Protein AF-A0A076FCC7-F1 (afdb_monomer_lite)

Sequence (160 aa):
MTMAKEKFNGQGNETRADSRGNSRGGQGNDRRNPVRDRVQQKIDLLQKHPNAQVFVKNSRVGDQLFRAIKIIDAADTNIRDEWGFNVTETQMKKWNDDIQKLIELAEKVRDAGIELVANSKDVRDVEVMALKKEVSDFLDKKAEKETAKESSVADKKSSK

Secondary structure (DSSP, 8-state):
---------------------------------HHHHHHHHHHHHHHH-TTPPP----SSSHHHHHHHHHHHHHHHHHHHHTBTTTB-HHHHHHHHHHHHHHHHHHHHHHHHHHHHHHHHS-GGG---HHHHHHHHHHHHHHHHHHHHHHHHHHHHHTT-

Structure (mmCIF, N/CA/C/O backbone):
data_AF-A0A076FCC7-F1
#
_entry.id   AF-A0A076FCC7-F1
#
loop_
_atom_site.group_PDB
_atom_site.id
_atom_site.type_symbol
_atom_site.label_atom_id
_atom_site.label_alt_id
_atom_site.label_comp_id
_atom_site.label_asym_id
_atom_site.label_entity_id
_atom_site.label_seq_id
_atom_site.pdbx_PDB_ins_code
_atom_site.Cartn_x
_atom_site.Cartn_y
_atom_site.Cartn_z
_atom_site.occupancy
_atom_site.B_iso_or_equiv
_atom_site.auth_seq_id
_atom_site.auth_comp_id
_atom_site.auth_asym_id
_atom_site.auth_atom_id
_atom_site.pdbx_PDB_model_num
ATOM 1 N N . MET A 1 1 ? -21.447 -40.021 28.902 1.00 34.44 1 MET A N 1
ATOM 2 C CA . MET A 1 1 ? -21.057 -40.972 27.841 1.00 34.44 1 MET A CA 1
ATOM 3 C C . MET A 1 1 ? -22.203 -41.069 26.838 1.00 34.44 1 MET A C 1
ATOM 5 O O . MET A 1 1 ? -23.309 -41.354 27.267 1.00 34.44 1 MET A O 1
ATOM 9 N N . THR A 1 2 ? -21.921 -40.709 25.574 1.00 35.31 2 THR A N 1
ATOM 10 C CA . THR A 1 2 ? -22.407 -41.315 24.300 1.00 35.31 2 THR A CA 1
ATOM 11 C C . THR A 1 2 ? -23.902 -41.698 24.193 1.00 35.31 2 THR A C 1
ATOM 13 O O . THR A 1 2 ? -24.346 -42.630 24.843 1.00 35.31 2 THR A O 1
ATOM 16 N N . MET A 1 3 ? -24.730 -40.930 23.462 1.00 34.34 3 MET A N 1
ATOM 17 C CA . MET A 1 3 ? -25.018 -40.968 21.997 1.00 34.34 3 MET A CA 1
ATOM 18 C C . MET A 1 3 ? -26.028 -42.043 21.556 1.00 34.34 3 MET A C 1
ATOM 20 O O . MET A 1 3 ? -25.732 -43.223 21.691 1.00 34.34 3 MET A O 1
ATOM 24 N N . ALA A 1 4 ? -27.119 -41.623 20.891 1.00 40.06 4 ALA A N 1
ATOM 25 C CA . ALA A 1 4 ? -27.555 -42.059 19.543 1.00 40.06 4 ALA A CA 1
ATOM 26 C C . ALA A 1 4 ? -29.005 -41.587 19.267 1.00 40.06 4 ALA A C 1
ATOM 28 O O . ALA A 1 4 ? -29.920 -41.949 19.991 1.00 40.06 4 ALA A O 1
ATOM 29 N N . LYS A 1 5 ? -29.195 -40.642 18.333 1.00 40.66 5 LYS A N 1
ATOM 30 C CA . LYS A 1 5 ? -29.635 -40.825 16.926 1.00 40.66 5 LYS A CA 1
ATOM 31 C C . LYS A 1 5 ? -31.159 -40.908 16.753 1.00 40.66 5 LYS A C 1
ATOM 33 O O . LYS A 1 5 ? -31.726 -41.991 16.812 1.00 40.66 5 LYS A O 1
ATOM 38 N N . GLU A 1 6 ? -31.761 -39.797 16.334 1.00 39.22 6 GLU A N 1
ATOM 39 C CA . GLU A 1 6 ? -33.016 -39.812 15.576 1.00 39.22 6 GLU A CA 1
ATOM 40 C C . GLU A 1 6 ? -32.767 -39.331 14.143 1.00 39.22 6 GLU A C 1
ATOM 42 O O . GLU A 1 6 ? -32.093 -38.331 13.893 1.00 39.22 6 GLU A O 1
ATOM 47 N N . LYS A 1 7 ? -33.258 -40.134 13.196 1.00 38.00 7 LYS A N 1
ATOM 48 C CA . LYS A 1 7 ? -33.198 -39.923 11.751 1.00 38.00 7 LYS A CA 1
ATOM 49 C C . LYS A 1 7 ? -34.389 -39.055 11.350 1.00 38.00 7 LYS A C 1
ATOM 51 O O . LYS A 1 7 ? -35.526 -39.477 11.535 1.00 38.00 7 LYS A O 1
ATOM 56 N N . PHE A 1 8 ? -34.138 -37.889 10.765 1.00 33.28 8 PHE A N 1
ATOM 57 C CA . PHE A 1 8 ? -35.195 -37.065 10.187 1.00 33.28 8 PHE A CA 1
ATOM 58 C C . PHE A 1 8 ? -35.480 -37.532 8.754 1.00 33.28 8 PHE A C 1
ATOM 60 O O . PHE A 1 8 ? -34.618 -37.459 7.878 1.00 33.28 8 PHE A O 1
ATOM 67 N N . ASN A 1 9 ? -36.682 -38.067 8.555 1.00 40.50 9 ASN A N 1
ATOM 68 C CA . ASN A 1 9 ? -37.219 -38.546 7.289 1.00 40.50 9 ASN A CA 1
ATOM 69 C C . ASN A 1 9 ? -38.205 -37.481 6.784 1.00 40.50 9 ASN A C 1
ATOM 71 O O . ASN A 1 9 ? -39.202 -37.215 7.449 1.00 40.50 9 ASN A O 1
ATOM 75 N N . GLY A 1 10 ? -37.920 -36.848 5.647 1.00 36.34 10 GLY A N 1
ATOM 76 C CA . GLY A 1 10 ? -38.737 -35.760 5.104 1.00 36.34 10 GLY A CA 1
ATOM 77 C C . GLY A 1 10 ? -38.747 -35.768 3.581 1.00 36.34 10 GLY A C 1
ATOM 78 O O . GLY A 1 10 ? -38.179 -34.883 2.951 1.00 36.34 10 GLY A O 1
ATOM 79 N N . GLN A 1 11 ? -39.368 -36.792 2.996 1.00 38.12 11 GLN A N 1
ATOM 80 C CA . GLN A 1 11 ? -39.869 -36.758 1.622 1.00 38.12 11 GLN A CA 1
ATOM 81 C C . GLN A 1 11 ? -41.343 -36.341 1.654 1.00 38.12 11 GLN A C 1
ATOM 83 O O . GLN A 1 11 ? -42.109 -36.860 2.461 1.00 38.12 11 GLN A O 1
ATOM 88 N N . GLY A 1 12 ? -41.732 -35.425 0.767 1.00 34.25 12 GLY A N 1
ATOM 89 C CA . GLY A 1 12 ? -43.123 -35.007 0.595 1.00 34.25 12 GLY A CA 1
ATOM 90 C C . GLY A 1 12 ? -43.265 -33.794 -0.319 1.00 34.25 12 GLY A C 1
ATOM 91 O O . GLY A 1 12 ? -43.797 -32.773 0.096 1.00 34.25 12 GLY A O 1
ATOM 92 N N . ASN A 1 13 ? -42.740 -33.890 -1.543 1.00 36.56 13 ASN A N 1
ATOM 93 C CA . ASN A 1 13 ? -43.013 -32.948 -2.626 1.00 36.56 13 ASN A CA 1
ATOM 94 C C . ASN A 1 13 ? -44.010 -33.633 -3.573 1.00 36.56 13 ASN A C 1
ATOM 96 O O . ASN A 1 13 ? -43.613 -34.503 -4.343 1.00 36.56 13 ASN A O 1
ATOM 100 N N . GLU A 1 14 ? -45.293 -33.283 -3.491 1.00 37.84 14 GLU A N 1
ATOM 101 C CA . GLU A 1 14 ? -46.322 -33.749 -4.427 1.00 37.84 14 GLU A CA 1
ATOM 102 C C . GLU A 1 14 ? -47.113 -32.558 -4.973 1.00 37.84 14 GLU A C 1
ATOM 104 O O . GLU A 1 14 ? -48.160 -32.183 -4.453 1.00 37.84 14 GLU A O 1
ATOM 109 N N . THR A 1 15 ? -46.642 -32.009 -6.092 1.00 40.91 15 THR A N 1
ATOM 110 C CA . THR A 1 15 ? -47.534 -31.373 -7.066 1.00 40.91 15 THR A CA 1
ATOM 111 C C . THR A 1 15 ? -47.464 -32.203 -8.338 1.00 40.91 15 THR A C 1
ATOM 113 O O . THR A 1 15 ? -46.492 -32.150 -9.090 1.00 40.91 15 THR A O 1
ATOM 116 N N . ARG A 1 16 ? -48.495 -33.029 -8.536 1.00 40.25 16 ARG A N 1
ATOM 117 C CA . ARG A 1 16 ? -48.741 -33.804 -9.753 1.00 40.25 16 ARG A CA 1
ATOM 118 C C . ARG A 1 16 ? -48.886 -32.868 -10.953 1.00 40.25 16 ARG A C 1
ATOM 120 O O . ARG A 1 16 ? -49.787 -32.035 -10.978 1.00 40.25 16 ARG A O 1
ATOM 127 N N . ALA A 1 17 ? -48.064 -33.084 -11.971 1.00 37.47 17 ALA A N 1
ATOM 128 C CA . ALA A 1 17 ? -48.326 -32.638 -13.332 1.00 37.47 17 ALA A CA 1
ATOM 129 C C . ALA A 1 17 ? -47.897 -33.753 -14.295 1.00 37.47 17 ALA A C 1
ATOM 131 O O . ALA A 1 17 ? -46.795 -33.743 -14.837 1.00 37.47 17 ALA A O 1
ATOM 132 N N . ASP A 1 18 ? -48.777 -34.735 -14.489 1.00 40.94 18 ASP A N 1
ATOM 133 C CA . ASP A 1 18 ? -48.687 -35.641 -15.630 1.00 40.94 18 ASP A CA 1
ATOM 134 C C . ASP A 1 18 ? -49.238 -34.928 -16.864 1.00 40.94 18 ASP A C 1
ATOM 136 O O . ASP A 1 18 ? -50.433 -34.640 -16.933 1.00 40.94 18 ASP A O 1
ATOM 140 N N . SER A 1 19 ? -48.384 -34.681 -17.860 1.00 42.78 19 SER A N 1
ATOM 141 C CA . SER A 1 19 ? -48.758 -34.719 -19.280 1.00 42.78 19 SER A CA 1
ATOM 142 C C . SER A 1 19 ? -47.528 -34.692 -20.191 1.00 42.78 19 SER A C 1
ATOM 144 O O . SER A 1 19 ? -46.941 -33.650 -20.444 1.00 42.78 19 SER A O 1
ATOM 146 N N . ARG A 1 20 ? -47.197 -35.896 -20.677 1.00 38.56 20 ARG A N 1
ATOM 147 C CA . ARG A 1 20 ? -46.858 -36.279 -22.063 1.00 38.56 20 ARG A CA 1
ATOM 148 C C . ARG A 1 20 ? -45.858 -35.409 -22.834 1.00 38.56 20 ARG A C 1
ATOM 150 O O . ARG A 1 20 ? -46.077 -34.240 -23.124 1.00 38.56 20 ARG A O 1
ATOM 157 N N . GLY A 1 21 ? -44.787 -36.080 -23.254 1.00 40.50 21 GLY A N 1
ATOM 158 C CA . GLY A 1 21 ? -43.646 -35.509 -23.947 1.00 40.50 21 GLY A CA 1
ATOM 159 C C . GLY A 1 21 ? -43.969 -34.686 -25.190 1.00 40.50 21 GLY A C 1
ATOM 160 O O . GLY A 1 21 ? -44.828 -35.021 -26.001 1.00 40.50 21 GLY A O 1
ATOM 161 N N . ASN A 1 22 ? -43.150 -33.657 -25.371 1.00 38.88 22 ASN A N 1
ATOM 162 C CA . ASN A 1 22 ? -42.726 -33.205 -26.682 1.00 38.88 22 ASN A CA 1
ATOM 163 C C . ASN A 1 22 ? -41.309 -32.639 -26.535 1.00 38.88 22 ASN A C 1
ATOM 165 O O . ASN A 1 22 ? -41.119 -31.450 -26.283 1.00 38.88 22 ASN A O 1
ATOM 169 N N . SER A 1 23 ? -40.306 -33.512 -26.655 1.00 51.22 23 SER A N 1
ATOM 170 C CA . SER A 1 23 ? -38.916 -33.114 -26.875 1.00 51.22 23 SER A CA 1
ATOM 171 C C . SER A 1 23 ? -38.818 -32.460 -28.250 1.00 51.22 23 SER A C 1
ATOM 173 O O . SER A 1 23 ? -38.480 -33.096 -29.244 1.00 51.22 23 SER A O 1
ATOM 175 N N . ARG A 1 24 ? -39.162 -31.175 -28.319 1.00 41.31 24 ARG A N 1
ATOM 176 C CA . ARG A 1 24 ? -38.803 -30.298 -29.427 1.00 41.31 24 ARG A CA 1
ATOM 177 C C . ARG A 1 24 ? -37.816 -29.289 -28.886 1.00 41.31 24 ARG A C 1
ATOM 179 O O . ARG A 1 24 ? -38.139 -28.539 -27.972 1.00 41.31 24 ARG A O 1
ATOM 186 N N . GLY A 1 25 ? -36.606 -29.344 -29.438 1.00 44.78 25 GLY A N 1
ATOM 187 C CA . GLY A 1 25 ? -35.502 -28.462 -29.111 1.00 44.78 25 GLY A CA 1
ATOM 188 C C . GLY A 1 25 ? -35.944 -27.007 -29.118 1.00 44.78 25 GLY A C 1
ATOM 189 O O . GLY A 1 25 ? -36.061 -26.382 -30.168 1.00 44.78 25 GLY A O 1
ATOM 190 N N . GLY A 1 26 ? -36.161 -26.467 -27.925 1.00 39.97 26 GLY A N 1
ATOM 191 C CA . GLY A 1 26 ? -35.988 -25.053 -27.695 1.00 39.97 26 GLY A CA 1
ATOM 192 C C . GLY A 1 26 ? -34.490 -24.838 -27.631 1.00 39.97 26 GLY A C 1
ATOM 193 O O . GLY A 1 26 ? -33.878 -25.129 -26.606 1.00 39.97 26 GLY A O 1
ATOM 194 N N . GLN A 1 27 ? -33.895 -24.377 -28.732 1.00 47.16 27 GLN A N 1
ATOM 195 C CA . GLN A 1 27 ? -32.660 -23.608 -28.662 1.00 47.16 27 GLN A CA 1
ATOM 196 C C . GLN A 1 27 ? -32.946 -22.462 -27.696 1.00 47.16 27 GLN A C 1
ATOM 198 O O . GLN A 1 27 ? -33.542 -21.447 -28.062 1.00 47.16 27 GLN A O 1
ATOM 203 N N . GLY A 1 28 ? -32.613 -22.696 -26.426 1.00 42.41 28 GLY A N 1
ATOM 204 C CA . GLY A 1 28 ? -32.556 -21.672 -25.413 1.00 42.41 28 GLY A CA 1
ATOM 205 C C . GLY A 1 28 ? -31.620 -20.632 -25.977 1.00 42.41 28 GLY A C 1
ATOM 206 O O . GLY A 1 28 ? -30.428 -20.875 -26.148 1.00 42.41 28 GLY A O 1
ATOM 207 N N . ASN A 1 29 ? -32.190 -19.501 -26.364 1.00 53.72 29 ASN A N 1
ATOM 208 C CA . ASN A 1 29 ? -31.431 -18.310 -26.646 1.00 53.72 29 ASN A CA 1
ATOM 209 C C . ASN A 1 29 ? -30.877 -17.882 -25.281 1.00 53.72 29 ASN A C 1
ATOM 211 O O . ASN A 1 29 ? -31.463 -17.027 -24.613 1.00 53.72 29 ASN A O 1
ATOM 215 N N . ASP A 1 30 ? -29.826 -18.574 -24.823 1.00 58.78 30 ASP A N 1
ATOM 216 C CA . ASP A 1 30 ? -28.976 -18.189 -23.708 1.00 58.78 30 ASP A CA 1
ATOM 217 C C . ASP A 1 30 ? -28.377 -16.862 -24.135 1.00 58.78 30 ASP A C 1
ATOM 219 O O . ASP A 1 30 ? -27.318 -16.778 -24.758 1.00 58.78 30 ASP A O 1
ATOM 223 N N . ARG A 1 31 ? -29.150 -15.800 -23.898 1.00 61.47 31 ARG A N 1
ATOM 224 C CA . ARG A 1 31 ? -28.730 -14.424 -24.082 1.00 61.47 31 ARG A CA 1
ATOM 225 C C . ARG A 1 31 ? -27.471 -14.304 -23.244 1.00 61.47 31 ARG A C 1
ATOM 227 O O . ARG A 1 31 ? -27.579 -14.209 -22.021 1.00 61.47 31 ARG A O 1
ATOM 234 N N . ARG A 1 32 ? -26.306 -14.378 -23.904 1.00 61.91 32 ARG A N 1
ATOM 235 C CA . ARG A 1 32 ? -24.990 -14.141 -23.306 1.00 61.91 32 ARG A CA 1
ATOM 236 C C . ARG A 1 32 ? -25.159 -12.973 -22.364 1.00 61.91 32 ARG A C 1
ATOM 238 O O . ARG A 1 32 ? -25.518 -11.879 -22.799 1.00 61.91 32 ARG A O 1
ATOM 245 N N . ASN A 1 33 ? -25.034 -13.237 -21.072 1.00 72.44 33 ASN A N 1
ATOM 246 C CA . ASN A 1 33 ? -25.164 -12.196 -20.083 1.00 72.44 33 ASN A CA 1
ATOM 247 C C . ASN A 1 33 ? -23.737 -11.701 -19.854 1.00 72.44 33 ASN A C 1
ATOM 249 O O . ASN A 1 33 ? -23.006 -12.331 -19.091 1.00 72.44 33 ASN A O 1
ATOM 253 N N . PRO A 1 34 ? -23.323 -10.583 -20.477 1.00 72.94 34 PRO A N 1
ATOM 254 C CA . PRO A 1 34 ? -21.934 -10.134 -20.449 1.00 72.94 34 PRO A CA 1
ATOM 255 C C . PRO A 1 34 ? -21.441 -9.817 -19.031 1.00 72.94 34 PRO A C 1
ATOM 257 O O . PRO A 1 34 ? -20.244 -9.649 -18.807 1.00 72.94 34 PRO A O 1
ATOM 260 N N . VAL A 1 35 ? -22.345 -9.683 -18.055 1.00 71.62 35 VAL A N 1
ATOM 261 C CA . VAL A 1 35 ? -21.985 -9.579 -16.639 1.00 71.62 35 VAL A CA 1
ATOM 262 C C . VAL A 1 35 ? -21.657 -10.956 -16.062 1.00 71.62 35 VAL A C 1
ATOM 264 O O . VAL A 1 35 ? -20.604 -11.096 -15.445 1.00 71.62 35 VAL A O 1
ATOM 267 N N . ARG A 1 36 ? -22.499 -11.974 -16.297 1.00 73.75 36 ARG A N 1
ATOM 268 C CA . ARG A 1 36 ? -22.225 -13.357 -15.862 1.00 73.75 36 ARG A CA 1
ATOM 269 C C . ARG A 1 36 ? -20.964 -13.909 -16.520 1.00 73.75 36 ARG A C 1
ATOM 271 O O . ARG A 1 36 ? -20.124 -14.451 -15.813 1.00 73.75 36 ARG A O 1
ATOM 278 N N . ASP A 1 37 ? -20.781 -13.661 -17.814 1.00 83.69 37 ASP A N 1
ATOM 279 C CA . ASP A 1 37 ? -19.598 -14.104 -18.558 1.00 83.69 37 ASP A CA 1
ATOM 280 C C . ASP A 1 37 ? -18.316 -13.479 -17.983 1.00 83.69 37 ASP A C 1
ATOM 282 O O . ASP A 1 37 ? -17.313 -14.162 -17.796 1.00 83.69 37 ASP A O 1
ATOM 286 N N . ARG A 1 38 ? -18.351 -12.190 -17.608 1.00 82.06 38 ARG A N 1
ATOM 287 C CA . ARG A 1 38 ? -17.213 -11.511 -16.960 1.00 82.06 38 ARG A CA 1
ATOM 288 C C . ARG A 1 38 ? -16.930 -12.022 -15.552 1.00 82.06 38 ARG A C 1
ATOM 290 O O . ARG A 1 38 ? -15.769 -12.077 -15.154 1.00 82.06 38 ARG A O 1
ATOM 297 N N . VAL A 1 39 ? -17.962 -12.346 -14.775 1.00 85.81 39 VAL A N 1
ATOM 298 C CA . VAL A 1 39 ? -17.783 -12.942 -13.442 1.00 85.81 39 VAL A CA 1
ATOM 299 C C . VAL A 1 39 ? -17.169 -14.333 -13.574 1.00 85.81 39 VAL A C 1
ATOM 301 O O . VAL A 1 39 ? -16.190 -14.613 -12.889 1.00 85.81 39 VAL A O 1
ATOM 304 N N . GLN A 1 40 ? -17.663 -15.151 -14.505 1.00 88.38 40 GLN A N 1
ATOM 305 C CA . GLN A 1 40 ? -17.119 -16.482 -14.757 1.00 88.38 40 GLN A CA 1
ATOM 306 C C . GLN A 1 40 ? -15.661 -16.417 -15.220 1.00 88.38 40 GLN A C 1
ATOM 308 O O . GLN A 1 40 ? -14.819 -17.093 -14.649 1.00 88.38 40 GLN A O 1
ATOM 313 N N . GLN A 1 41 ? -15.321 -15.508 -16.140 1.00 86.38 41 GLN A N 1
ATOM 314 C CA . GLN A 1 41 ? -13.930 -15.284 -16.552 1.00 86.38 41 GLN A CA 1
ATOM 315 C C . GLN A 1 41 ? -13.010 -14.934 -15.375 1.00 86.38 41 GLN A C 1
ATOM 317 O O . GLN A 1 41 ? -11.879 -15.409 -15.314 1.00 86.38 41 GLN A O 1
ATOM 322 N N . LYS A 1 42 ? -13.475 -14.111 -14.425 1.00 86.25 42 LYS A N 1
ATOM 323 C CA . LYS A 1 42 ? -12.698 -13.791 -13.217 1.00 86.25 42 LYS A CA 1
ATOM 324 C C . LYS A 1 42 ? -12.518 -15.014 -12.321 1.00 86.25 42 LYS A C 1
ATOM 326 O O . LYS A 1 42 ? -11.422 -15.214 -11.813 1.00 86.25 42 LYS A O 1
ATOM 331 N N . ILE A 1 43 ? -13.567 -15.815 -12.138 1.00 87.44 43 ILE A N 1
ATOM 332 C CA . ILE A 1 43 ? -13.504 -17.063 -11.365 1.00 87.44 43 ILE A CA 1
ATOM 333 C C . ILE A 1 43 ? -12.502 -18.024 -12.010 1.00 87.44 43 ILE A C 1
ATOM 335 O O . ILE A 1 43 ? -11.600 -18.501 -11.327 1.00 87.44 43 ILE A O 1
ATOM 339 N N . ASP A 1 44 ? -12.595 -18.235 -13.322 1.00 90.56 44 ASP A N 1
ATOM 340 C CA . ASP A 1 44 ? -11.700 -19.121 -14.069 1.00 90.56 44 ASP A CA 1
ATOM 341 C C . ASP A 1 44 ? -10.237 -18.654 -13.976 1.00 90.56 44 ASP A C 1
ATOM 343 O O . ASP A 1 44 ? -9.323 -19.468 -13.849 1.00 90.56 44 ASP A O 1
ATOM 347 N N . LEU A 1 45 ? -9.994 -17.338 -14.009 1.00 87.75 45 LEU A N 1
ATOM 348 C CA . LEU A 1 45 ? -8.656 -16.768 -13.823 1.00 87.75 45 LEU A CA 1
ATOM 349 C C . LEU A 1 45 ? -8.112 -17.021 -12.412 1.00 87.75 45 LEU A C 1
ATOM 351 O O . LEU A 1 45 ? -6.955 -17.410 -12.275 1.00 87.75 45 LEU A O 1
ATOM 355 N N . LEU A 1 46 ? -8.931 -16.844 -11.373 1.00 87.62 46 LEU A N 1
ATOM 356 C CA . LEU A 1 46 ? -8.524 -17.120 -9.990 1.00 87.62 46 LEU A CA 1
ATOM 357 C C . LEU A 1 46 ? -8.268 -18.614 -9.755 1.00 87.62 46 LEU A C 1
ATOM 359 O O . LEU A 1 46 ? -7.346 -18.969 -9.029 1.00 87.62 46 LEU A O 1
ATOM 363 N N . GLN A 1 47 ? -9.030 -19.493 -10.409 1.00 89.19 47 GLN A N 1
ATOM 364 C CA . GLN A 1 47 ? -8.793 -20.938 -10.360 1.00 89.19 47 GLN A CA 1
ATOM 365 C C . GLN A 1 47 ? -7.479 -21.338 -11.044 1.00 89.19 47 GLN A C 1
ATOM 367 O O . GLN A 1 47 ? -6.762 -22.196 -10.536 1.00 89.19 47 GLN A O 1
ATOM 372 N N . LYS A 1 48 ? -7.141 -20.714 -12.181 1.00 93.62 48 LYS A N 1
ATOM 373 C CA . LYS A 1 48 ? -5.877 -20.961 -12.902 1.00 93.62 48 LYS A CA 1
ATOM 374 C C . LYS A 1 48 ? -4.653 -20.409 -12.177 1.00 93.62 48 LYS A C 1
ATOM 376 O O . LYS A 1 48 ? -3.557 -20.939 -12.336 1.00 93.62 48 LYS A O 1
ATOM 381 N N . HIS A 1 49 ? -4.837 -19.351 -11.397 1.00 87.75 49 HIS A N 1
ATOM 382 C CA . HIS A 1 49 ? -3.778 -18.685 -10.653 1.00 87.75 49 HIS A CA 1
ATOM 383 C C . HIS A 1 49 ? -4.118 -18.687 -9.159 1.00 87.75 49 HIS A C 1
ATOM 385 O O . HIS A 1 49 ? -4.448 -17.637 -8.610 1.00 87.75 49 HIS A O 1
ATOM 391 N N . PRO A 1 50 ? -4.020 -19.846 -8.477 1.00 81.38 50 PRO A N 1
ATOM 392 C CA . PRO A 1 50 ? -4.436 -19.979 -7.078 1.00 81.38 50 PRO A CA 1
ATOM 393 C C . PRO A 1 50 ? -3.643 -19.082 -6.115 1.00 81.38 50 PRO A C 1
ATOM 395 O O . PRO A 1 50 ? -4.134 -18.744 -5.044 1.00 81.38 50 PRO A O 1
ATOM 398 N N . ASN A 1 51 ? -2.443 -18.652 -6.514 1.00 81.38 51 ASN A N 1
ATOM 399 C CA . ASN A 1 51 ? -1.597 -17.740 -5.740 1.00 81.38 51 ASN A CA 1
ATOM 400 C C . ASN A 1 51 ? -1.834 -16.256 -6.077 1.00 81.38 51 ASN A C 1
ATOM 402 O O . ASN A 1 51 ? -1.094 -15.395 -5.604 1.00 81.38 51 ASN A O 1
ATOM 406 N N . ALA A 1 52 ? -2.815 -15.936 -6.927 1.00 79.81 52 ALA A N 1
ATOM 407 C CA . ALA A 1 52 ? -3.116 -14.557 -7.280 1.00 79.81 52 ALA A CA 1
ATOM 408 C C . ALA A 1 52 ? -3.608 -13.782 -6.051 1.00 79.81 52 ALA A C 1
ATOM 410 O O . ALA A 1 52 ? -4.574 -14.165 -5.391 1.00 79.81 52 ALA A O 1
ATOM 411 N N . GLN A 1 53 ? -2.968 -12.649 -5.771 1.00 74.94 53 GLN A N 1
ATOM 412 C CA . GLN A 1 53 ? -3.417 -11.734 -4.730 1.00 74.94 53 GLN A CA 1
ATOM 413 C C . GLN A 1 53 ? -4.522 -10.828 -5.279 1.00 74.94 53 GLN A C 1
ATOM 415 O O . GLN A 1 53 ? -4.365 -10.183 -6.318 1.00 74.94 53 GLN A O 1
ATOM 420 N N . VAL A 1 54 ? -5.657 -10.777 -4.578 1.00 77.81 54 VAL A N 1
ATOM 421 C CA . VAL A 1 54 ? -6.804 -9.948 -4.962 1.00 77.81 54 VAL A CA 1
ATOM 422 C C . VAL A 1 54 ? -6.856 -8.716 -4.074 1.00 77.81 54 VAL A C 1
ATOM 424 O O . VAL A 1 54 ? -7.042 -8.813 -2.863 1.00 77.81 54 VAL A O 1
ATOM 427 N N . PHE A 1 55 ? -6.750 -7.542 -4.691 1.00 82.19 55 PHE A N 1
ATOM 428 C CA . PHE A 1 55 ? -7.002 -6.286 -4.000 1.00 82.19 55 PHE A CA 1
ATOM 429 C C . PHE A 1 55 ? -8.508 -6.014 -3.935 1.00 82.19 55 PHE A C 1
ATOM 431 O O . PHE A 1 55 ? -9.155 -5.757 -4.955 1.00 82.19 55 PHE A O 1
ATOM 438 N N . VAL A 1 56 ? -9.068 -6.056 -2.727 1.00 80.94 56 VAL A N 1
ATOM 439 C CA . VAL A 1 56 ? -10.461 -5.678 -2.465 1.00 80.94 56 VAL A CA 1
ATOM 440 C C . VAL A 1 56 ? -10.479 -4.254 -1.931 1.00 80.94 56 VAL A C 1
ATOM 442 O O . VAL A 1 56 ? -10.020 -3.981 -0.823 1.00 80.94 56 VAL A O 1
ATOM 445 N N . LYS A 1 57 ? -11.008 -3.321 -2.726 1.00 79.69 57 LYS A N 1
ATOM 446 C CA . LYS A 1 57 ? -11.167 -1.940 -2.273 1.00 79.69 57 LYS A CA 1
ATOM 447 C C . LYS A 1 57 ? -12.259 -1.851 -1.204 1.00 79.69 57 LYS A C 1
ATOM 449 O O . LYS A 1 57 ? -13.381 -2.295 -1.424 1.00 79.69 57 LYS A O 1
ATOM 454 N N . ASN A 1 58 ? -11.944 -1.184 -0.098 1.00 80.94 58 ASN A N 1
ATOM 455 C CA . ASN A 1 58 ? -12.919 -0.840 0.946 1.00 80.94 58 ASN A CA 1
ATOM 456 C C . ASN A 1 58 ? -13.248 0.663 0.965 1.00 80.94 58 ASN A C 1
ATOM 458 O O . ASN A 1 58 ? -14.132 1.098 1.694 1.00 80.94 58 ASN A O 1
ATOM 462 N N . SER A 1 59 ? -12.543 1.475 0.168 1.00 83.38 59 SER A N 1
ATOM 463 C CA . SER A 1 59 ? -12.700 2.931 0.137 1.00 83.38 59 SER A CA 1
ATOM 464 C C . SER A 1 59 ? -12.753 3.480 -1.288 1.00 83.38 59 SER A C 1
ATOM 466 O O . SER A 1 59 ? -12.314 2.841 -2.249 1.00 83.38 59 SER A O 1
ATOM 468 N N . ARG A 1 60 ? -13.252 4.715 -1.419 1.00 81.06 60 ARG A N 1
ATOM 469 C CA . ARG A 1 60 ? -13.312 5.453 -2.691 1.00 81.06 60 ARG A CA 1
ATOM 470 C C . ARG A 1 60 ? -11.927 5.721 -3.292 1.00 81.06 60 ARG A C 1
ATOM 472 O O . ARG A 1 60 ? -11.797 5.771 -4.510 1.00 81.06 60 ARG A O 1
ATOM 479 N N . VAL A 1 61 ? -10.906 5.879 -2.451 1.00 87.38 61 VAL A N 1
ATOM 480 C CA . VAL A 1 61 ? -9.529 6.199 -2.870 1.00 87.38 61 VAL A CA 1
ATOM 481 C C . VAL A 1 61 ? -8.747 4.936 -3.259 1.00 87.38 61 VAL A C 1
ATOM 483 O O . VAL A 1 61 ? -7.787 5.013 -4.023 1.00 87.38 61 VAL A O 1
ATOM 486 N N . GLY A 1 62 ? -9.191 3.756 -2.807 1.00 86.81 62 GLY A N 1
ATOM 487 C CA . GLY A 1 62 ? -8.498 2.485 -3.036 1.00 86.81 62 GLY A CA 1
ATOM 488 C C . GLY A 1 62 ? -8.236 2.165 -4.511 1.00 86.81 62 GLY A C 1
ATOM 489 O O . GLY A 1 62 ? -7.164 1.667 -4.834 1.00 86.81 62 GLY A O 1
ATOM 490 N N . ASP A 1 63 ? -9.156 2.513 -5.419 1.00 84.56 63 ASP A N 1
ATOM 491 C CA . ASP A 1 63 ? -8.958 2.310 -6.865 1.00 84.56 63 ASP A CA 1
ATOM 492 C C . ASP A 1 63 ? -7.783 3.117 -7.425 1.00 84.56 63 ASP A C 1
ATOM 494 O O . ASP A 1 63 ? -7.039 2.630 -8.277 1.00 84.56 63 ASP A O 1
ATOM 498 N N . GLN A 1 64 ? -7.639 4.367 -6.983 1.00 87.00 64 GLN A N 1
ATOM 499 C CA . GLN A 1 64 ? -6.587 5.260 -7.465 1.00 87.00 64 GLN A CA 1
ATOM 500 C C . GLN A 1 64 ? -5.223 4.804 -6.945 1.00 87.00 64 GLN A C 1
ATOM 502 O O . GLN A 1 64 ? -4.283 4.691 -7.729 1.00 87.00 64 GLN A O 1
ATOM 507 N N . LEU A 1 65 ? -5.145 4.455 -5.656 1.00 89.38 65 LEU A N 1
ATOM 508 C CA . LEU A 1 65 ? -3.926 3.927 -5.041 1.00 89.38 65 LEU A CA 1
ATOM 509 C C . LEU A 1 65 ? -3.496 2.611 -5.685 1.00 89.38 65 LEU A C 1
ATOM 511 O O . LEU A 1 65 ? -2.344 2.471 -6.080 1.00 89.38 65 LEU A O 1
ATOM 515 N N . PHE A 1 66 ? -4.428 1.674 -5.867 1.00 89.31 66 PHE A N 1
ATOM 516 C CA . PHE A 1 66 ? -4.121 0.390 -6.487 1.00 89.31 66 PHE A CA 1
ATOM 517 C C . PHE A 1 66 ? -3.589 0.547 -7.916 1.00 89.31 66 PHE A C 1
ATOM 519 O O . PHE A 1 66 ? -2.607 -0.092 -8.287 1.00 89.31 66 PHE A O 1
ATOM 526 N N . ARG A 1 67 ? -4.200 1.428 -8.721 1.00 88.50 67 ARG A N 1
ATOM 527 C CA . ARG A 1 67 ? -3.710 1.717 -10.079 1.00 88.50 67 ARG A CA 1
ATOM 528 C C . ARG A 1 67 ? -2.302 2.302 -10.065 1.00 88.50 67 ARG A C 1
ATOM 530 O O . ARG A 1 67 ? -1.486 1.871 -10.873 1.00 88.50 67 ARG A O 1
ATOM 537 N N . ALA A 1 68 ? -2.029 3.253 -9.173 1.00 92.00 68 ALA A N 1
ATOM 538 C CA . ALA A 1 68 ? -0.708 3.857 -9.050 1.00 92.00 68 ALA A CA 1
ATOM 539 C C . ALA A 1 68 ? 0.347 2.809 -8.668 1.00 92.00 68 ALA A C 1
ATOM 541 O O . ALA A 1 68 ? 1.337 2.666 -9.379 1.00 92.00 68 ALA A O 1
ATOM 542 N N . ILE A 1 69 ? 0.088 2.015 -7.623 1.00 93.06 69 ILE A N 1
ATOM 543 C CA . ILE A 1 69 ? 0.996 0.956 -7.155 1.00 93.06 69 ILE A CA 1
ATOM 544 C C . ILE A 1 69 ? 1.274 -0.054 -8.272 1.00 93.06 69 ILE A C 1
ATOM 546 O O . ILE A 1 69 ? 2.426 -0.385 -8.519 1.00 93.06 69 ILE A O 1
ATOM 550 N N . LYS A 1 70 ? 0.243 -0.485 -9.010 1.00 91.69 70 LYS A N 1
ATOM 551 C CA . LYS A 1 70 ? 0.410 -1.423 -10.129 1.00 91.69 70 LYS A CA 1
ATOM 552 C C . LYS A 1 70 ? 1.327 -0.879 -11.232 1.00 91.69 70 LYS A C 1
ATOM 554 O O . LYS A 1 70 ? 2.092 -1.636 -11.819 1.00 91.69 70 LYS A O 1
ATOM 559 N N . ILE A 1 71 ? 1.211 0.407 -11.565 1.00 94.94 71 ILE A N 1
ATOM 560 C CA . ILE A 1 71 ? 2.062 1.029 -12.589 1.00 94.94 71 ILE A CA 1
ATOM 561 C C . ILE A 1 71 ? 3.497 1.156 -12.076 1.00 94.94 71 ILE A C 1
ATOM 563 O O . ILE A 1 71 ? 4.425 0.893 -12.832 1.00 94.94 71 ILE A O 1
ATOM 567 N N . ILE A 1 72 ? 3.671 1.526 -10.805 1.00 96.50 72 ILE A N 1
ATOM 568 C CA . ILE A 1 72 ? 4.986 1.634 -10.166 1.00 96.50 72 ILE A CA 1
ATOM 569 C C . ILE A 1 72 ? 5.701 0.279 -10.155 1.00 96.50 72 ILE A C 1
ATOM 571 O O . ILE A 1 72 ? 6.857 0.220 -10.545 1.00 96.50 72 ILE A O 1
ATOM 575 N N . ASP A 1 73 ? 5.010 -0.799 -9.784 1.00 94.06 73 ASP A N 1
ATOM 576 C CA . ASP A 1 73 ? 5.548 -2.168 -9.770 1.00 94.06 73 ASP A CA 1
ATOM 577 C C . ASP A 1 73 ? 6.017 -2.628 -11.164 1.00 94.06 73 ASP A C 1
ATOM 579 O O . ASP A 1 73 ? 7.146 -3.088 -11.351 1.00 94.06 73 ASP A O 1
ATOM 583 N N . ALA A 1 74 ? 5.186 -2.397 -12.186 1.00 94.88 74 ALA A N 1
ATOM 584 C CA . ALA A 1 74 ? 5.558 -2.686 -13.567 1.00 94.88 74 ALA A CA 1
ATOM 585 C C . ALA A 1 74 ? 6.748 -1.829 -14.034 1.00 94.88 74 ALA A C 1
ATOM 587 O O . ALA A 1 74 ? 7.638 -2.330 -14.721 1.00 94.88 74 ALA A O 1
ATOM 588 N N . ALA A 1 75 ? 6.780 -0.545 -13.665 1.00 96.88 75 ALA A N 1
ATOM 589 C CA . ALA A 1 75 ? 7.884 0.346 -13.998 1.00 96.88 75 ALA A CA 1
ATOM 590 C C . ALA A 1 75 ? 9.188 -0.078 -13.309 1.00 96.88 75 ALA A C 1
ATOM 592 O O . ALA A 1 75 ? 10.213 -0.105 -13.978 1.00 96.88 75 ALA A O 1
ATOM 593 N N . ASP A 1 76 ? 9.152 -0.461 -12.028 1.00 97.25 76 ASP A N 1
ATOM 594 C CA . ASP A 1 76 ? 10.330 -0.910 -11.272 1.00 97.25 76 ASP 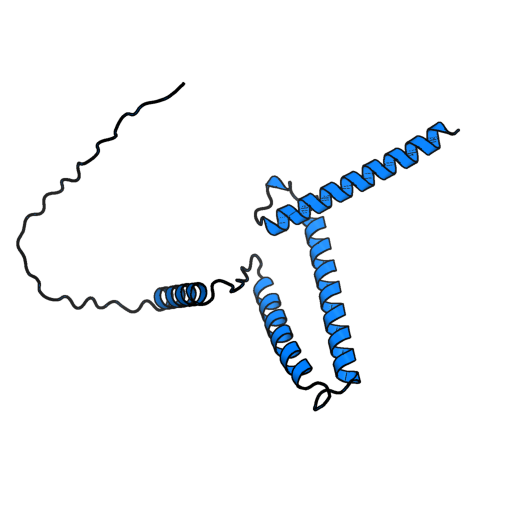A CA 1
ATOM 595 C C . ASP A 1 76 ? 11.006 -2.099 -11.959 1.00 97.25 76 ASP A C 1
ATOM 597 O O . ASP A 1 76 ? 12.215 -2.073 -12.171 1.00 97.25 76 ASP A O 1
ATOM 601 N N . THR A 1 77 ? 10.214 -3.082 -12.404 1.00 96.19 77 THR A N 1
ATOM 602 C CA . THR A 1 77 ? 10.724 -4.239 -13.159 1.00 96.19 77 THR A CA 1
ATOM 603 C C . THR A 1 77 ? 11.482 -3.791 -14.414 1.00 96.19 77 THR A C 1
ATOM 605 O O . THR A 1 77 ? 12.649 -4.129 -14.585 1.00 96.19 77 THR A O 1
ATOM 608 N N . ASN A 1 78 ? 10.864 -2.948 -15.250 1.00 97.00 78 ASN A N 1
ATOM 609 C CA . ASN A 1 78 ? 11.482 -2.482 -16.498 1.00 97.00 78 ASN A CA 1
ATOM 610 C C . ASN A 1 78 ? 12.711 -1.589 -16.245 1.00 97.00 78 ASN A C 1
ATOM 612 O O . ASN A 1 78 ? 13.695 -1.662 -16.971 1.00 97.00 78 ASN A O 1
ATOM 616 N N . ILE A 1 79 ? 12.674 -0.739 -15.215 1.00 97.56 79 ILE A N 1
ATOM 617 C CA . ILE A 1 79 ? 13.801 0.127 -14.847 1.00 97.56 79 ILE A CA 1
ATOM 618 C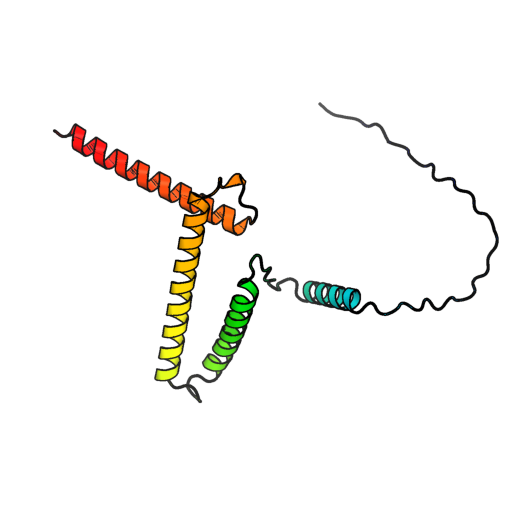 C . ILE A 1 79 ? 15.000 -0.714 -14.400 1.00 97.56 79 ILE A C 1
ATOM 620 O O . ILE A 1 79 ? 16.132 -0.393 -14.761 1.00 97.56 79 ILE A O 1
ATOM 624 N N . ARG A 1 80 ? 14.764 -1.781 -13.626 1.00 96.31 80 ARG A N 1
ATOM 625 C CA . ARG A 1 80 ? 15.820 -2.699 -13.181 1.00 96.31 80 ARG A CA 1
ATOM 626 C C . ARG A 1 80 ? 16.425 -3.483 -14.338 1.00 96.31 80 ARG A C 1
ATOM 628 O O . ARG A 1 80 ? 17.645 -3.617 -14.366 1.00 96.31 80 ARG A O 1
ATOM 635 N N . ASP A 1 81 ? 15.606 -3.942 -15.280 1.00 96.88 81 ASP A N 1
ATOM 636 C CA . ASP A 1 81 ? 16.078 -4.659 -16.472 1.00 96.88 81 ASP A CA 1
ATOM 637 C C . ASP A 1 81 ? 16.980 -3.775 -17.355 1.00 96.88 81 ASP A C 1
ATOM 639 O O . ASP A 1 81 ? 17.955 -4.248 -17.935 1.00 96.88 81 ASP A O 1
ATOM 643 N N . GLU A 1 82 ? 16.700 -2.472 -17.408 1.00 97.06 82 GLU A N 1
ATOM 644 C CA . GLU A 1 82 ? 17.448 -1.491 -18.204 1.00 97.06 82 GLU A CA 1
ATOM 645 C C . GLU A 1 82 ? 18.629 -0.843 -17.452 1.00 97.06 82 GLU A C 1
ATOM 647 O O . GLU A 1 82 ? 19.334 0.022 -17.997 1.00 97.06 82 GLU A O 1
ATOM 652 N N . TRP A 1 83 ? 18.869 -1.232 -16.194 1.00 96.31 83 TRP A N 1
ATOM 653 C CA . TRP A 1 83 ? 19.928 -0.651 -15.372 1.00 96.31 83 TRP A CA 1
ATOM 654 C C . TRP A 1 83 ? 21.321 -1.080 -15.843 1.00 96.31 83 TRP A C 1
ATOM 656 O O . TRP A 1 83 ? 21.618 -2.261 -15.997 1.00 96.31 83 TRP A O 1
ATOM 666 N N . GLY A 1 84 ? 22.193 -0.092 -16.069 1.00 92.75 84 GLY A N 1
ATOM 667 C CA . GLY A 1 84 ? 23.531 -0.303 -16.630 1.00 92.75 84 GLY A CA 1
ATOM 668 C C . GLY A 1 84 ? 23.570 -0.239 -18.159 1.00 92.75 84 GLY A C 1
ATOM 669 O O . GLY A 1 84 ? 24.659 -0.182 -18.725 1.00 92.75 84 GLY A O 1
ATOM 670 N N . PHE A 1 85 ? 22.404 -0.173 -18.813 1.00 95.19 85 PHE A N 1
ATOM 671 C CA . PHE A 1 85 ? 22.269 0.036 -20.254 1.00 95.19 85 PHE A CA 1
ATOM 672 C C . PHE A 1 85 ? 21.692 1.423 -20.553 1.00 95.19 85 PHE A C 1
ATOM 674 O O . PHE A 1 85 ? 22.428 2.339 -20.915 1.00 95.19 85 PHE A O 1
ATOM 681 N N . ASN A 1 86 ? 20.379 1.582 -20.364 1.00 96.56 86 ASN A N 1
ATOM 682 C CA . ASN A 1 86 ? 19.634 2.803 -20.679 1.00 96.56 86 ASN A CA 1
ATOM 683 C C . ASN A 1 86 ? 19.264 3.610 -19.428 1.00 96.56 86 ASN A C 1
ATOM 685 O O . ASN A 1 86 ? 18.976 4.805 -19.521 1.00 96.56 86 ASN A O 1
ATOM 689 N N . VAL A 1 87 ? 19.295 2.981 -18.250 1.00 96.81 87 VAL A N 1
ATOM 690 C CA . VAL A 1 87 ? 19.117 3.649 -16.960 1.00 96.81 87 VAL A CA 1
ATOM 691 C C . VAL A 1 87 ? 20.480 3.846 -16.304 1.00 96.81 87 VAL A C 1
ATOM 693 O O . VAL A 1 87 ? 21.205 2.893 -16.008 1.00 96.81 87 VAL A O 1
ATOM 696 N N . THR A 1 88 ? 20.823 5.108 -16.057 1.00 97.56 88 THR A N 1
ATOM 697 C CA . THR A 1 88 ? 22.067 5.503 -15.382 1.00 97.56 88 THR A CA 1
ATOM 698 C C . THR A 1 88 ? 22.000 5.266 -13.874 1.00 97.56 88 THR A C 1
ATOM 700 O O . THR A 1 88 ? 20.925 5.240 -13.274 1.00 97.56 88 THR A O 1
ATOM 703 N N . GLU A 1 89 ? 23.162 5.184 -13.224 1.00 97.19 89 GLU A N 1
ATOM 704 C CA . GLU A 1 89 ? 23.259 5.084 -11.763 1.00 97.19 89 GLU A CA 1
ATOM 705 C C . GLU A 1 89 ? 22.537 6.237 -11.045 1.00 97.19 89 GLU A C 1
ATOM 707 O O . GLU A 1 89 ? 21.806 6.012 -10.083 1.00 97.19 89 GLU A O 1
ATOM 712 N N . THR A 1 90 ? 22.665 7.475 -11.539 1.00 97.56 90 THR A N 1
ATOM 713 C CA . THR A 1 90 ? 21.979 8.636 -10.950 1.00 97.56 90 THR A CA 1
ATOM 714 C C . THR A 1 90 ? 20.456 8.526 -11.058 1.00 97.56 90 THR A C 1
ATOM 716 O O . THR A 1 90 ? 19.749 8.860 -10.107 1.00 97.56 90 THR A O 1
ATOM 719 N N . GLN A 1 91 ? 19.937 8.035 -12.189 1.00 97.81 91 GLN A N 1
ATOM 720 C CA . GLN A 1 91 ? 18.501 7.796 -12.369 1.00 97.81 91 GLN A CA 1
ATOM 721 C C . GLN A 1 91 ? 18.006 6.670 -11.461 1.00 97.81 91 GLN A C 1
ATOM 723 O O . GLN A 1 91 ? 16.975 6.837 -10.812 1.00 97.81 91 GLN A O 1
ATOM 728 N N . MET A 1 92 ? 18.759 5.571 -11.358 1.00 97.75 92 MET A N 1
ATOM 729 C CA . MET A 1 92 ? 18.406 4.451 -10.486 1.00 97.75 92 MET A CA 1
ATOM 730 C C . MET A 1 92 ? 18.408 4.861 -9.009 1.00 97.75 92 MET A C 1
ATOM 732 O O . MET A 1 92 ? 17.493 4.517 -8.263 1.00 97.75 92 MET A O 1
ATOM 736 N N . LYS A 1 93 ? 19.395 5.660 -8.585 1.00 98.00 93 LYS A N 1
ATOM 737 C CA . LYS A 1 93 ? 19.437 6.218 -7.229 1.00 98.00 93 LYS A CA 1
ATOM 738 C C . LYS A 1 93 ? 18.199 7.064 -6.942 1.00 98.00 93 LYS A C 1
ATOM 740 O O . LYS A 1 93 ? 17.534 6.838 -5.938 1.00 98.00 93 LYS A O 1
ATOM 745 N N . LYS A 1 94 ? 17.853 7.985 -7.847 1.00 98.00 94 LYS A N 1
ATOM 746 C CA . LYS A 1 94 ? 16.649 8.813 -7.704 1.00 98.00 94 LYS A CA 1
ATOM 747 C C . LYS A 1 94 ? 15.379 7.959 -7.619 1.00 98.00 94 LYS A C 1
ATOM 749 O O . LYS A 1 94 ? 14.531 8.231 -6.777 1.00 98.00 94 LYS A O 1
ATOM 754 N N . TRP A 1 95 ? 15.257 6.939 -8.470 1.00 97.88 95 TRP A N 1
ATOM 755 C CA . TRP A 1 95 ? 14.129 6.009 -8.444 1.00 97.88 95 TRP A CA 1
ATOM 756 C C . TRP A 1 95 ? 13.999 5.324 -7.079 1.00 97.88 95 TRP A C 1
ATOM 758 O O . TRP A 1 95 ? 12.940 5.398 -6.461 1.00 97.88 95 TRP A O 1
ATOM 768 N N . ASN A 1 96 ? 15.088 4.747 -6.563 1.00 97.69 96 ASN A N 1
ATOM 769 C CA . ASN A 1 96 ? 15.099 4.107 -5.246 1.00 97.69 96 ASN A CA 1
ATOM 770 C C . ASN A 1 96 ? 14.738 5.087 -4.117 1.00 97.69 96 ASN A C 1
ATOM 772 O O . ASN A 1 96 ? 13.943 4.739 -3.245 1.00 97.69 96 ASN A O 1
ATOM 776 N N . ASP A 1 97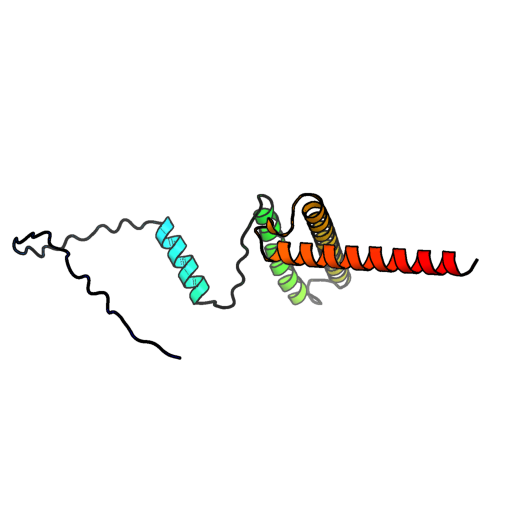 ? 15.267 6.314 -4.149 1.00 98.38 97 ASP A N 1
ATOM 777 C CA . ASP A 1 97 ? 14.954 7.345 -3.152 1.00 98.38 97 ASP A CA 1
ATOM 778 C C . ASP A 1 97 ? 13.460 7.713 -3.167 1.00 98.38 97 ASP A C 1
ATOM 780 O O . ASP A 1 97 ? 12.848 7.914 -2.117 1.00 98.38 97 ASP A O 1
ATOM 784 N N . ASP A 1 98 ? 12.848 7.808 -4.349 1.00 98.00 98 ASP A N 1
ATOM 785 C CA . ASP A 1 98 ? 11.430 8.146 -4.484 1.00 98.00 98 ASP A CA 1
ATOM 786 C C . ASP A 1 98 ? 10.514 6.975 -4.075 1.00 98.00 98 ASP A C 1
ATOM 788 O O . ASP A 1 98 ? 9.492 7.206 -3.421 1.00 98.00 98 ASP A O 1
ATOM 792 N N . ILE A 1 99 ? 10.901 5.723 -4.356 1.00 97.12 99 ILE A N 1
ATOM 793 C CA . ILE A 1 99 ? 10.215 4.527 -3.833 1.00 97.12 99 ILE A CA 1
ATOM 794 C C . ILE A 1 99 ? 10.285 4.485 -2.305 1.00 97.12 99 ILE A C 1
ATOM 796 O O . ILE A 1 99 ? 9.267 4.262 -1.648 1.00 97.12 99 ILE A O 1
ATOM 800 N N . GLN A 1 100 ? 11.452 4.763 -1.726 1.00 97.81 100 GLN A N 1
ATOM 801 C CA . GLN A 1 100 ? 11.621 4.775 -0.277 1.00 97.81 100 GLN A CA 1
ATOM 802 C C . GLN A 1 100 ? 10.729 5.835 0.388 1.00 97.81 100 GLN A C 1
ATOM 804 O O . GLN A 1 100 ? 10.021 5.537 1.351 1.00 97.81 100 GLN A O 1
ATOM 809 N N . LYS A 1 101 ? 10.664 7.050 -0.172 1.00 97.62 101 LYS A N 1
ATOM 810 C CA . LYS A 1 101 ? 9.745 8.098 0.313 1.00 97.62 101 LYS A CA 1
ATOM 811 C C . LYS A 1 101 ? 8.281 7.675 0.218 1.00 97.62 101 LYS A C 1
ATOM 813 O O . LYS A 1 101 ? 7.500 7.996 1.113 1.00 97.62 101 LYS A O 1
ATOM 818 N N . LEU A 1 102 ? 7.889 6.988 -0.857 1.00 96.25 102 LEU A N 1
ATOM 819 C CA . LEU A 1 102 ? 6.525 6.481 -1.011 1.00 96.25 102 LEU A CA 1
ATOM 820 C C . LEU A 1 102 ? 6.179 5.479 0.097 1.00 96.25 102 LEU A C 1
ATOM 822 O O . LEU A 1 102 ? 5.095 5.580 0.672 1.00 96.25 102 LEU A O 1
ATOM 826 N N . ILE A 1 103 ? 7.090 4.555 0.411 1.00 96.38 103 ILE A N 1
ATOM 827 C CA . ILE A 1 103 ? 6.915 3.573 1.491 1.00 96.38 103 ILE A CA 1
ATOM 828 C C . ILE A 1 103 ? 6.740 4.292 2.832 1.00 96.38 103 ILE A C 1
ATOM 830 O O . ILE A 1 103 ? 5.743 4.073 3.517 1.00 96.38 103 ILE A O 1
ATOM 834 N N . GLU A 1 104 ? 7.632 5.226 3.164 1.00 97.56 104 GLU A N 1
ATOM 835 C CA . GLU A 1 104 ? 7.555 5.989 4.417 1.00 97.56 104 GLU A CA 1
ATOM 836 C C . GLU A 1 104 ? 6.257 6.800 4.541 1.00 97.56 104 GLU A C 1
ATOM 838 O O . GLU A 1 104 ? 5.670 6.903 5.620 1.00 97.56 104 GLU A O 1
ATOM 843 N N . LEU A 1 105 ? 5.788 7.400 3.443 1.00 96.75 105 LEU A N 1
ATOM 844 C CA . LEU A 1 105 ? 4.517 8.123 3.423 1.00 96.75 105 LEU A CA 1
ATOM 845 C C . LEU A 1 105 ? 3.327 7.177 3.598 1.00 96.75 105 LEU A C 1
ATOM 847 O O . LEU A 1 105 ? 2.394 7.509 4.330 1.00 96.75 105 LEU A O 1
ATOM 851 N N . ALA A 1 106 ? 3.355 6.008 2.958 1.00 94.81 106 ALA A N 1
ATOM 852 C CA . ALA A 1 106 ? 2.309 5.005 3.103 1.00 94.81 106 ALA A CA 1
ATOM 853 C C . ALA A 1 106 ? 2.215 4.497 4.550 1.00 94.81 106 ALA A C 1
ATOM 855 O O . ALA A 1 106 ? 1.112 4.407 5.089 1.00 94.81 106 ALA A O 1
ATOM 856 N N . GLU A 1 107 ? 3.352 4.243 5.202 1.00 95.69 107 GLU A N 1
ATOM 857 C CA . GLU A 1 107 ? 3.408 3.850 6.615 1.00 95.69 107 GLU A CA 1
ATOM 858 C C . GLU A 1 107 ? 2.876 4.950 7.537 1.00 95.69 107 GLU A C 1
ATOM 860 O O . GLU A 1 107 ? 2.030 4.678 8.385 1.00 95.69 107 GLU A O 1
ATOM 865 N N . LYS A 1 108 ? 3.267 6.212 7.318 1.00 96.88 108 LYS A N 1
ATOM 866 C CA . LYS A 1 108 ? 2.736 7.350 8.091 1.00 96.88 108 LYS A CA 1
ATOM 867 C C . LYS A 1 108 ? 1.217 7.471 7.977 1.00 96.88 108 LYS A C 1
ATOM 869 O O . LYS A 1 108 ? 0.539 7.684 8.980 1.00 96.88 108 LYS A O 1
ATOM 874 N N . VAL A 1 109 ? 0.671 7.338 6.766 1.00 95.25 109 VAL A N 1
ATOM 875 C CA . VAL A 1 109 ? -0.782 7.395 6.538 1.00 95.25 109 VAL A CA 1
ATOM 876 C C . VAL A 1 109 ? -1.486 6.195 7.173 1.00 95.25 109 VAL A C 1
ATOM 878 O O . VAL A 1 109 ? -2.556 6.365 7.759 1.00 95.25 109 VAL A O 1
ATOM 881 N N . ARG A 1 110 ? -0.890 4.997 7.095 1.00 94.56 110 ARG A N 1
ATOM 882 C CA . ARG A 1 110 ? -1.394 3.790 7.766 1.00 94.56 110 ARG A CA 1
ATOM 883 C C . ARG A 1 110 ? -1.488 4.012 9.273 1.00 94.56 110 ARG A C 1
ATOM 885 O O . ARG A 1 110 ? -2.561 3.815 9.835 1.00 94.56 110 ARG A O 1
ATOM 892 N N . ASP A 1 111 ? -0.399 4.440 9.902 1.00 95.81 111 ASP A N 1
ATOM 893 C CA . ASP A 1 111 ? -0.309 4.590 11.357 1.00 95.81 111 ASP A CA 1
ATOM 894 C C . ASP A 1 111 ? -1.274 5.666 11.867 1.00 95.81 111 ASP A C 1
ATOM 896 O O . ASP A 1 111 ? -2.015 5.427 12.821 1.00 95.81 111 ASP A O 1
ATOM 900 N N . ALA A 1 112 ? -1.365 6.802 11.167 1.00 96.06 112 ALA A N 1
ATOM 901 C CA . ALA A 1 112 ? -2.356 7.834 11.466 1.00 96.06 112 ALA A CA 1
ATOM 902 C C . ALA A 1 112 ? -3.798 7.307 11.338 1.00 96.06 112 ALA A C 1
ATOM 904 O O . ALA A 1 112 ? -4.656 7.611 12.165 1.00 96.06 112 ALA A O 1
ATOM 905 N N . GLY A 1 113 ? -4.078 6.491 10.317 1.00 94.38 113 GLY A N 1
ATOM 906 C CA . GLY A 1 113 ? -5.381 5.852 10.142 1.00 94.38 113 GLY A CA 1
ATOM 907 C C . GLY A 1 113 ? -5.726 4.882 11.275 1.00 94.38 113 GLY A C 1
ATOM 908 O O . GLY A 1 113 ? -6.853 4.906 11.771 1.00 94.38 113 GLY A O 1
ATOM 909 N N . ILE A 1 114 ? -4.763 4.063 11.708 1.00 96.38 114 ILE A N 1
ATOM 910 C CA . ILE A 1 114 ? -4.920 3.137 12.840 1.00 96.38 114 ILE A CA 1
ATOM 911 C C . ILE A 1 114 ? -5.236 3.916 14.117 1.00 96.38 114 ILE A C 1
ATOM 913 O O . ILE A 1 114 ? -6.218 3.603 14.787 1.00 96.38 114 ILE A O 1
ATOM 917 N N . GLU A 1 115 ? -4.459 4.957 14.424 1.00 95.88 115 GLU A N 1
ATOM 918 C CA . GLU A 1 115 ? -4.664 5.787 15.614 1.00 95.88 115 GLU A CA 1
ATOM 919 C C . GLU A 1 115 ? -6.052 6.449 15.617 1.00 95.88 115 GLU A C 1
ATOM 921 O O . GLU A 1 115 ? -6.760 6.419 16.627 1.00 95.88 115 GLU A O 1
ATOM 926 N N . LEU A 1 116 ? -6.486 7.000 14.479 1.00 95.69 116 LEU A N 1
ATOM 927 C CA . LEU A 1 116 ? -7.816 7.601 14.352 1.00 95.69 116 LEU A CA 1
ATOM 928 C C . LEU A 1 116 ? -8.937 6.583 14.590 1.00 95.69 116 LEU A C 1
ATOM 930 O O . LEU A 1 116 ? -9.930 6.904 15.244 1.00 95.69 116 LEU A O 1
ATOM 934 N N . VAL A 1 117 ? -8.799 5.356 14.082 1.00 94.69 117 VAL A N 1
ATOM 935 C CA . VAL A 1 117 ? -9.791 4.294 14.307 1.00 94.69 117 VAL A CA 1
ATOM 936 C C . VAL A 1 117 ? -9.795 3.861 15.772 1.00 94.69 117 VAL A C 1
ATOM 938 O O . VAL A 1 117 ? -10.865 3.811 16.375 1.00 94.69 117 VAL A O 1
ATOM 941 N N . ALA A 1 118 ? -8.618 3.635 16.358 1.00 93.69 118 ALA A N 1
ATOM 942 C CA . ALA A 1 118 ? -8.455 3.244 17.757 1.00 93.69 118 ALA A CA 1
ATOM 943 C C . ALA A 1 118 ? -9.099 4.246 18.730 1.00 93.69 118 ALA A C 1
ATOM 945 O O . ALA A 1 118 ? -9.656 3.855 19.752 1.00 93.69 118 ALA A O 1
ATOM 946 N N . ASN A 1 119 ? -9.047 5.539 18.399 1.00 92.44 119 ASN A N 1
ATOM 947 C CA . ASN A 1 119 ? -9.611 6.607 19.222 1.00 92.44 119 ASN A CA 1
ATOM 948 C C . ASN A 1 119 ? -11.099 6.898 18.936 1.00 92.44 119 ASN A C 1
ATOM 950 O O . ASN A 1 119 ? -11.708 7.669 19.676 1.00 92.44 119 ASN A O 1
ATOM 954 N N . SER A 1 120 ? -11.689 6.347 17.867 1.00 91.19 120 SER A N 1
ATOM 955 C CA . SER A 1 120 ? -13.057 6.690 17.436 1.00 91.19 120 SER A CA 1
ATOM 956 C C . SER A 1 120 ? -14.088 5.571 17.590 1.00 91.19 120 SER A C 1
A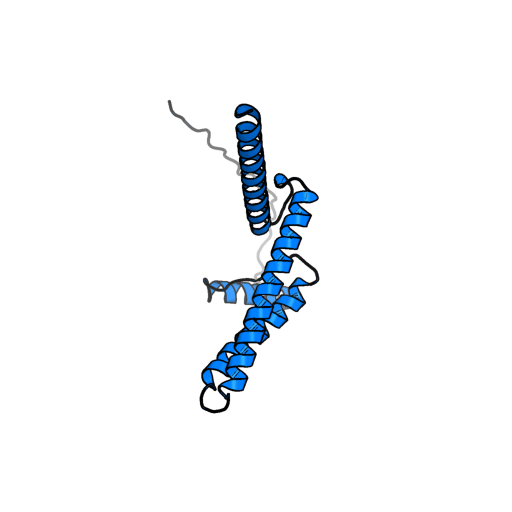TOM 958 O O . SER A 1 120 ? -15.284 5.870 17.582 1.00 91.19 120 SER A O 1
ATOM 960 N N . LYS A 1 121 ? -13.675 4.303 17.718 1.00 85.06 121 LYS A N 1
ATOM 961 C CA . LYS A 1 121 ? -14.578 3.142 17.843 1.00 85.06 121 LYS A CA 1
ATOM 962 C C . LYS A 1 121 ? -13.993 2.059 18.755 1.00 85.06 121 LYS A C 1
ATOM 964 O O . LYS A 1 121 ? -12.776 1.950 18.868 1.00 85.06 121 LYS A O 1
ATOM 969 N N . ASP A 1 122 ? -14.850 1.218 19.348 1.00 89.94 122 ASP A N 1
ATOM 970 C CA . ASP A 1 122 ? -14.397 -0.027 19.992 1.00 89.94 122 ASP A CA 1
ATOM 971 C C . ASP A 1 122 ? -13.836 -0.967 18.908 1.00 89.94 122 ASP A C 1
ATOM 973 O O . ASP A 1 122 ? -14.412 -1.121 17.827 1.00 89.94 122 ASP A O 1
ATOM 977 N N . VAL A 1 123 ? -12.702 -1.611 19.193 1.00 89.56 123 VAL A N 1
ATOM 978 C CA . VAL A 1 123 ? -12.028 -2.560 18.288 1.00 89.56 123 VAL A CA 1
ATOM 979 C C . VAL A 1 123 ? -12.963 -3.679 17.834 1.00 89.56 123 VAL A C 1
ATOM 981 O O . VAL A 1 123 ? -12.841 -4.192 16.717 1.00 89.56 123 VAL A O 1
ATOM 984 N N . ARG A 1 124 ? -13.920 -4.071 18.682 1.00 88.62 124 ARG A N 1
ATOM 985 C CA . ARG A 1 124 ? -14.916 -5.097 18.363 1.00 88.62 124 ARG A CA 1
ATOM 986 C C . ARG A 1 124 ? -15.734 -4.743 17.125 1.00 88.62 124 ARG A C 1
ATOM 988 O O . ARG A 1 124 ? -16.003 -5.661 16.348 1.00 88.62 124 ARG A O 1
ATOM 995 N N . ASP A 1 125 ? -15.984 -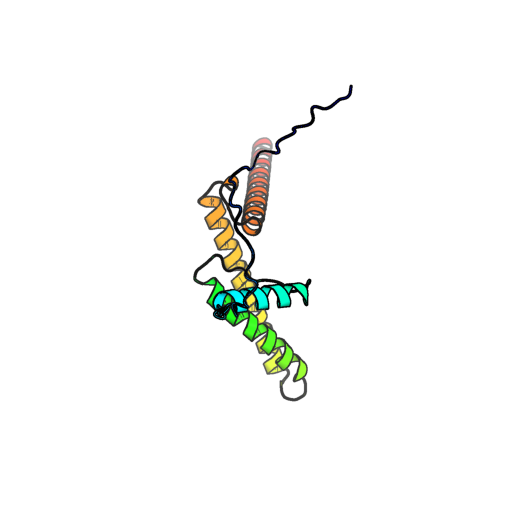3.457 16.900 1.00 91.88 125 ASP A N 1
ATOM 996 C CA . ASP A 1 125 ? -16.817 -2.925 15.819 1.00 91.88 125 ASP A CA 1
ATOM 997 C C . ASP A 1 125 ? -16.040 -2.676 14.511 1.00 91.88 125 ASP A C 1
ATOM 999 O O . ASP A 1 125 ? -16.606 -2.220 13.515 1.00 91.88 125 ASP A O 1
ATOM 1003 N N . VAL A 1 126 ? -14.734 -2.963 14.476 1.00 90.62 126 VAL A N 1
ATOM 1004 C CA . VAL A 1 126 ? -13.931 -2.868 13.250 1.00 90.62 126 VAL A CA 1
ATOM 1005 C C . VAL A 1 126 ? -14.206 -4.083 12.358 1.00 90.62 126 VAL A C 1
ATOM 1007 O O . VAL A 1 126 ? -13.814 -5.205 12.671 1.00 90.62 126 VAL A O 1
ATOM 1010 N N . GLU A 1 127 ? -14.860 -3.852 11.219 1.00 87.94 127 GLU A N 1
ATOM 1011 C CA . GLU A 1 127 ? -15.298 -4.912 10.294 1.00 87.94 127 GLU A CA 1
ATOM 1012 C C . GLU A 1 127 ? -14.143 -5.567 9.521 1.00 87.94 127 GLU A C 1
ATOM 1014 O O . GLU A 1 127 ? -14.137 -6.772 9.268 1.00 87.94 127 GLU A O 1
ATOM 1019 N N . VAL A 1 128 ? -13.143 -4.775 9.126 1.00 89.25 128 VAL A N 1
ATOM 1020 C CA . VAL A 1 128 ? -12.009 -5.273 8.340 1.00 89.25 128 VAL A CA 1
ATOM 1021 C C . VAL A 1 128 ? -11.010 -5.944 9.279 1.00 89.25 128 VAL A C 1
ATOM 1023 O O . VAL A 1 128 ? -10.268 -5.264 9.981 1.00 89.25 128 VAL A O 1
ATOM 1026 N N . MET A 1 129 ? -10.946 -7.278 9.251 1.00 87.81 129 MET A N 1
ATOM 1027 C CA . MET A 1 129 ? -10.104 -8.078 10.159 1.00 87.81 129 MET A CA 1
ATOM 1028 C C . MET A 1 129 ? -8.625 -7.675 10.166 1.00 87.81 129 MET A C 1
ATOM 1030 O O . MET A 1 129 ? -8.010 -7.643 11.229 1.00 87.81 129 MET A O 1
ATOM 1034 N N . ALA A 1 130 ? -8.059 -7.339 9.002 1.00 87.88 130 ALA A N 1
ATOM 1035 C CA . ALA A 1 130 ? -6.677 -6.870 8.915 1.00 87.88 130 ALA A CA 1
ATOM 1036 C C . ALA A 1 130 ? -6.474 -5.573 9.715 1.00 87.88 130 ALA A C 1
ATOM 1038 O O . ALA A 1 130 ? -5.573 -5.494 10.539 1.00 87.88 130 ALA A O 1
ATOM 1039 N N . LEU A 1 131 ? -7.368 -4.594 9.543 1.00 92.12 131 LEU A N 1
ATOM 1040 C CA . LEU A 1 131 ? -7.338 -3.346 10.305 1.00 92.12 131 LEU A CA 1
ATOM 1041 C C . LEU A 1 131 ? -7.610 -3.587 11.794 1.00 92.12 131 LEU A C 1
ATOM 1043 O O . LEU A 1 131 ? -6.956 -2.987 12.637 1.00 92.12 131 LEU A O 1
ATOM 1047 N N . LYS A 1 132 ? -8.549 -4.480 12.125 1.00 94.00 132 LYS A N 1
ATOM 1048 C CA . LYS A 1 132 ? -8.888 -4.828 13.509 1.00 94.00 132 LYS A CA 1
ATOM 1049 C C . LYS A 1 132 ? -7.670 -5.324 14.284 1.00 94.00 132 LYS A C 1
ATOM 1051 O O . LYS A 1 132 ? -7.468 -4.904 15.419 1.00 94.00 132 LYS A O 1
ATOM 1056 N N . LYS A 1 133 ? -6.861 -6.188 13.663 1.00 94.31 133 LYS A N 1
ATOM 1057 C CA . LYS A 1 133 ? -5.617 -6.684 14.255 1.00 94.31 133 LYS A CA 1
ATOM 1058 C C . LYS A 1 133 ? -4.642 -5.539 14.537 1.00 94.31 133 LYS A C 1
ATOM 1060 O O . LYS A 1 133 ? -4.207 -5.393 15.668 1.00 94.31 133 LYS A O 1
ATOM 1065 N N . GLU A 1 134 ? -4.374 -4.697 13.541 1.00 96.00 134 GLU A N 1
ATOM 1066 C CA . GLU A 1 134 ? -3.452 -3.560 13.686 1.00 96.00 134 GLU A CA 1
ATOM 1067 C C . GLU A 1 134 ? -3.902 -2.569 14.775 1.00 96.00 134 GLU A C 1
ATOM 1069 O O . GLU A 1 134 ? -3.085 -2.065 15.543 1.00 96.00 134 GLU A O 1
ATOM 1074 N N . VAL A 1 135 ? -5.211 -2.315 14.886 1.00 95.81 135 VAL A N 1
ATOM 1075 C CA . VAL A 1 135 ? -5.783 -1.467 15.944 1.00 95.81 135 VAL A CA 1
ATOM 1076 C C . VAL A 1 135 ? -5.613 -2.104 17.326 1.00 95.81 135 VAL A C 1
ATOM 1078 O O . VAL A 1 135 ? -5.259 -1.400 18.270 1.00 95.81 135 VAL A O 1
ATOM 1081 N N . SER A 1 136 ? -5.835 -3.416 17.456 1.00 94.75 136 SER A N 1
ATOM 1082 C CA . SER A 1 136 ? -5.598 -4.139 18.713 1.00 94.75 136 SER A CA 1
ATOM 1083 C C . SER A 1 136 ? -4.131 -4.041 19.129 1.00 94.75 136 SER A C 1
ATOM 1085 O O . SER A 1 136 ? -3.838 -3.566 20.222 1.00 94.75 136 SER A O 1
ATOM 1087 N N . ASP A 1 137 ? -3.215 -4.379 18.216 1.00 95.25 137 ASP A N 1
ATOM 1088 C CA . ASP A 1 137 ? -1.771 -4.347 18.461 1.00 95.25 137 ASP A CA 1
ATOM 1089 C C . ASP A 1 137 ? -1.296 -2.931 18.847 1.00 95.25 137 ASP A C 1
ATOM 1091 O O . ASP A 1 137 ? -0.388 -2.762 19.665 1.00 95.25 137 ASP A O 1
ATOM 1095 N N . PHE A 1 138 ? -1.899 -1.889 18.265 1.00 94.81 138 PHE A N 1
ATOM 1096 C CA . PHE A 1 138 ? -1.627 -0.499 18.626 1.00 94.81 138 PHE A CA 1
ATOM 1097 C C . PHE A 1 138 ? -2.067 -0.167 20.059 1.00 94.81 138 PHE A C 1
ATOM 1099 O O . PHE A 1 138 ? -1.304 0.461 20.799 1.00 94.81 138 PHE A O 1
ATOM 1106 N N . LEU A 1 139 ? -3.276 -0.574 20.457 1.00 93.56 139 LEU A N 1
ATOM 1107 C CA . LEU A 1 139 ? -3.798 -0.326 21.803 1.00 93.56 139 LEU A CA 1
ATOM 1108 C C . LEU A 1 139 ? -3.011 -1.086 22.872 1.00 93.56 139 LEU A C 1
ATOM 1110 O O . LEU A 1 139 ? -2.688 -0.495 23.902 1.00 93.56 139 LEU A O 1
ATOM 1114 N N . ASP A 1 140 ? -2.629 -2.334 22.601 1.00 93.94 140 ASP A N 1
ATOM 1115 C CA . ASP A 1 140 ? -1.806 -3.140 23.509 1.00 93.94 140 ASP A CA 1
ATOM 1116 C C . ASP A 1 140 ? -0.453 -2.454 23.760 1.00 93.94 140 ASP A C 1
ATOM 1118 O O . ASP A 1 140 ? -0.081 -2.174 24.902 1.00 93.94 140 ASP A O 1
ATOM 1122 N N . LYS A 1 141 ? 0.232 -2.027 22.688 1.00 93.81 141 LYS A N 1
ATOM 1123 C CA . LYS A 1 141 ? 1.488 -1.257 22.784 1.00 93.81 141 LYS A CA 1
ATOM 1124 C C . LYS A 1 141 ? 1.317 0.075 23.515 1.00 93.81 141 LYS A C 1
ATOM 1126 O O . LYS A 1 141 ? 2.264 0.569 24.132 1.00 93.81 141 LYS A O 1
ATOM 1131 N N . LYS A 1 142 ? 0.152 0.717 23.401 1.00 91.12 142 LYS A N 1
ATOM 1132 C CA . LYS A 1 142 ? -0.141 1.973 24.103 1.00 91.12 142 LYS A CA 1
ATOM 1133 C C . LYS A 1 142 ? -0.302 1.726 25.605 1.00 91.12 142 LYS A C 1
ATOM 1135 O O . LYS A 1 142 ? 0.324 2.439 26.388 1.00 91.12 142 LYS A O 1
ATOM 1140 N N . ALA A 1 143 ? -1.036 0.684 25.991 1.00 90.19 143 ALA A N 1
ATOM 1141 C CA . ALA A 1 143 ? -1.217 0.286 27.384 1.00 90.19 143 ALA A CA 1
ATOM 1142 C C . ALA A 1 143 ? 0.110 -0.133 28.049 1.00 90.19 143 ALA A C 1
ATOM 1144 O O . ALA A 1 143 ? 0.413 0.297 29.163 1.00 90.19 143 ALA A O 1
ATOM 1145 N N . GLU A 1 144 ? 0.959 -0.895 27.352 1.00 90.19 144 GLU A N 1
ATOM 1146 C CA . GLU A 1 144 ? 2.312 -1.246 27.823 1.00 90.19 144 GLU A CA 1
ATOM 1147 C C . GLU A 1 144 ? 3.178 -0.002 28.091 1.00 90.19 144 GLU A C 1
ATOM 1149 O O . GLU A 1 144 ? 3.900 0.079 29.085 1.00 90.19 144 GLU A O 1
ATOM 1154 N N . LYS A 1 145 ? 3.092 1.016 27.228 1.00 87.12 145 LYS A N 1
ATOM 1155 C CA . LYS A 1 145 ? 3.833 2.274 27.414 1.00 87.12 145 LYS A CA 1
ATOM 1156 C C . LYS A 1 145 ? 3.297 3.116 28.568 1.00 87.12 145 LYS A C 1
ATOM 1158 O O . LYS A 1 145 ? 4.081 3.813 29.211 1.00 87.12 145 LYS A O 1
ATOM 1163 N N . GLU A 1 146 ? 1.991 3.108 28.806 1.00 85.00 146 GLU A N 1
ATOM 1164 C CA . GLU A 1 146 ? 1.367 3.834 29.918 1.00 85.00 146 GLU A CA 1
ATOM 1165 C C . GLU A 1 146 ? 1.727 3.183 31.260 1.00 85.00 146 GLU A C 1
ATOM 1167 O O . GLU A 1 146 ? 2.250 3.858 32.147 1.00 85.00 146 GLU A O 1
ATOM 1172 N N . THR A 1 147 ? 1.612 1.859 31.356 1.00 79.56 147 THR A N 1
ATOM 1173 C CA . THR A 1 147 ? 2.015 1.087 32.546 1.00 79.56 147 THR A CA 1
ATOM 1174 C C . THR A 1 147 ? 3.513 1.195 32.857 1.00 79.56 147 THR A C 1
ATOM 1176 O O . THR A 1 147 ? 3.889 1.373 34.017 1.00 79.56 147 THR A O 1
ATOM 1179 N N . ALA A 1 148 ? 4.387 1.181 31.843 1.00 79.88 148 ALA A N 1
ATOM 1180 C CA . ALA A 1 148 ? 5.828 1.391 32.027 1.00 79.88 148 ALA A CA 1
ATOM 1181 C C . ALA A 1 148 ? 6.183 2.819 32.490 1.00 79.88 148 ALA A C 1
ATOM 1183 O O . ALA A 1 148 ? 7.167 3.031 33.204 1.00 79.88 148 ALA A O 1
ATOM 1184 N N . LYS A 1 149 ? 5.394 3.825 32.094 1.00 72.88 149 LYS A N 1
ATOM 1185 C CA . LYS A 1 149 ? 5.564 5.199 32.586 1.00 72.88 149 LYS A CA 1
ATOM 1186 C C . LYS A 1 149 ? 5.111 5.324 34.036 1.00 72.88 149 LYS A C 1
ATOM 1188 O O . LYS A 1 149 ? 5.823 5.947 34.822 1.00 72.88 149 LYS A O 1
ATOM 1193 N N . GLU A 1 150 ? 3.982 4.726 34.403 1.00 69.19 150 GLU A N 1
ATOM 1194 C CA . GLU A 1 150 ? 3.453 4.774 35.771 1.00 69.19 150 GLU A CA 1
ATOM 1195 C C . GLU A 1 150 ? 4.385 4.103 36.789 1.00 69.19 150 GLU A C 1
ATOM 1197 O O . GLU A 1 150 ? 4.665 4.698 37.833 1.00 69.19 150 GLU A O 1
ATOM 1202 N N . SER A 1 151 ? 4.959 2.939 36.463 1.00 68.00 151 SER A N 1
ATOM 1203 C CA . SER A 1 151 ? 5.947 2.266 37.321 1.00 68.00 151 SER A CA 1
ATOM 1204 C C . SER A 1 151 ? 7.215 3.108 37.527 1.00 68.00 151 SER A C 1
ATOM 1206 O O . SER A 1 151 ? 7.653 3.305 38.660 1.00 68.00 151 SER A O 1
ATOM 1208 N N . SER A 1 152 ? 7.734 3.738 36.466 1.00 69.00 152 SER A N 1
ATOM 1209 C CA . SER A 1 152 ? 8.917 4.612 36.553 1.00 69.00 152 SER A CA 1
ATOM 1210 C C . SER A 1 152 ? 8.710 5.882 37.401 1.00 69.00 152 SER A C 1
ATOM 1212 O O . SER A 1 152 ? 9.665 6.447 37.945 1.00 69.00 152 SER A O 1
ATOM 1214 N N . VAL A 1 153 ? 7.465 6.360 37.511 1.00 68.81 153 VAL A N 1
ATOM 1215 C CA . VAL A 1 153 ? 7.096 7.533 38.319 1.00 68.81 153 VAL A CA 1
ATOM 1216 C C . VAL A 1 153 ? 6.851 7.140 39.778 1.00 68.81 153 VAL A C 1
ATOM 1218 O O . VAL A 1 153 ? 7.205 7.910 40.676 1.00 68.81 153 VAL A O 1
ATOM 1221 N N . ALA A 1 154 ? 6.295 5.951 40.027 1.00 62.06 154 ALA A N 1
ATOM 1222 C CA . ALA A 1 154 ? 6.107 5.401 41.368 1.00 62.06 154 ALA A CA 1
ATOM 1223 C C . ALA A 1 154 ? 7.451 5.134 42.076 1.00 62.06 154 ALA A C 1
ATOM 1225 O O . ALA A 1 154 ? 7.636 5.573 43.215 1.00 62.06 154 ALA A O 1
ATOM 1226 N N . ASP A 1 155 ? 8.432 4.555 41.377 1.00 59.75 155 ASP A N 1
ATOM 1227 C CA . ASP A 1 155 ? 9.769 4.279 41.933 1.00 59.75 155 ASP A CA 1
ATOM 1228 C C . ASP A 1 155 ? 10.529 5.558 42.329 1.00 59.75 155 ASP A C 1
ATOM 1230 O O . ASP A 1 155 ? 11.206 5.614 43.361 1.00 59.75 155 ASP A O 1
ATOM 1234 N N . LYS A 1 156 ? 10.360 6.646 41.564 1.00 60.81 156 LYS A N 1
ATOM 1235 C CA . LYS A 1 156 ? 10.951 7.957 41.890 1.00 60.81 156 LYS A CA 1
ATOM 1236 C C . LYS A 1 156 ? 10.308 8.641 43.098 1.00 60.81 156 LYS A C 1
ATOM 1238 O O . LYS A 1 156 ? 10.969 9.457 43.737 1.00 60.81 156 LYS A O 1
ATOM 1243 N N . LYS A 1 157 ? 9.041 8.348 43.410 1.00 58.19 157 LYS A N 1
ATOM 1244 C CA . LYS A 1 157 ? 8.360 8.877 44.606 1.00 58.19 157 LYS A CA 1
ATOM 1245 C C . LYS A 1 157 ? 8.677 8.079 45.873 1.00 58.19 157 LYS A C 1
ATOM 1247 O O . LYS A 1 157 ? 8.631 8.665 46.943 1.00 58.19 157 LYS A O 1
ATOM 1252 N N . SER A 1 158 ? 9.026 6.797 45.755 1.00 58.88 158 SER A N 1
ATOM 1253 C CA . SER A 1 158 ? 9.406 5.936 46.889 1.00 58.88 158 SER A CA 1
ATOM 1254 C C . SER A 1 158 ? 10.848 6.145 47.383 1.00 58.88 158 SER A C 1
ATOM 1256 O O . SER A 1 158 ? 11.214 5.603 48.422 1.00 58.88 158 SER A O 1
ATOM 1258 N N . SER A 1 159 ? 11.676 6.884 46.638 1.00 55.84 159 SER A N 1
ATOM 1259 C CA . SER A 1 159 ? 13.100 7.120 46.945 1.00 55.84 159 SER A CA 1
ATOM 1260 C C . SER A 1 159 ? 13.387 8.525 47.514 1.00 55.84 159 SER A C 1
ATOM 1262 O O . SER A 1 159 ? 14.529 8.982 47.476 1.00 55.84 159 SER A O 1
ATOM 1264 N N . LYS A 1 160 ? 12.359 9.229 48.003 1.00 47.09 160 LYS A N 1
ATOM 1265 C CA . LYS A 1 160 ? 12.449 10.501 48.741 1.00 47.09 160 LYS A CA 1
ATOM 1266 C C . LYS A 1 160 ? 11.836 10.334 50.120 1.00 47.09 160 LYS A C 1
ATOM 1268 O O . LYS A 1 160 ? 12.378 10.966 51.049 1.00 47.09 160 LYS A O 1
#

Foldseek 3Di:
DDDDDDDDDDDDDDDDDDDDDDPDDPPPPPVPPVVVVVVVVVVVVCVVVVVDDDDDDPDPCSVVVVVVVVVLVVVVVVLVVCEPPNHDPVNV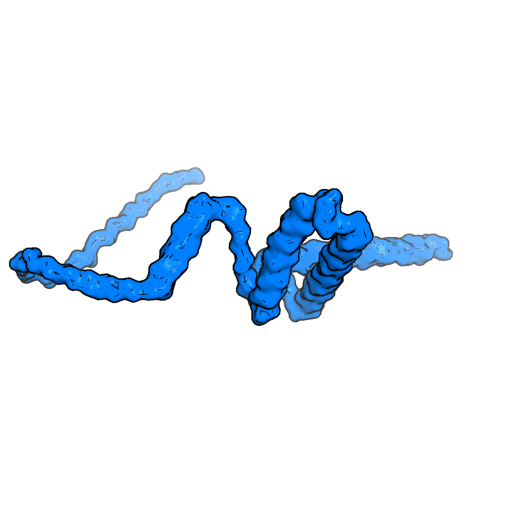VVSVVVVVVVVVVVVVVLVVVLVVDLVPDDLVPDPPPVSSVVNVVVVVVVVVVVVVVVVVVVVVVVVD

Organism: NCBI:txid1244531

pLDDT: mean 78.97, std 21.07, range [33.28, 98.38]

Radius of gyration: 30.12 Å; chains: 1; bounding box: 72×53×78 Å